Protein AF-A0AAV4DYW3-F1 (afdb_monomer_lite)

Sequence (106 aa):
MVISRKQESPKCDIFINKVKLKQTEKFKYLGTIISNDGKTNREISARTAQAKINFQKMKTILTNKHISIETRKRAFQCYKEPVLMYRCEAWTISKQIQNKLEATEM

Secondary structure (DSSP, 8-state):
----S---PPP---EETTEEPPP-SEEEETTEEEETT--THHHHHHHHHHHHHHHHHTHHHHT-TTS-HHHHHHHHHHHHHHHHSTTGGG----HHHHHHHHHHH-

Structure (mmCIF, N/CA/C/O backbone):
data_AF-A0AAV4DYW3-F1
#
_entry.id   AF-A0AAV4DYW3-F1
#
loop_
_atom_site.group_PDB
_atom_site.id
_atom_site.type_symbol
_atom_site.label_atom_id
_atom_site.label_alt_id
_atom_site.label_comp_id
_atom_site.label_asym_id
_atom_site.label_entity_id
_atom_site.label_seq_id
_atom_site.pdbx_PDB_ins_code
_atom_site.Cartn_x
_atom_site.Cartn_y
_atom_site.Cartn_z
_atom_site.occupancy
_atom_site.B_iso_or_equiv
_atom_site.auth_seq_id
_atom_site.auth_comp_id
_atom_site.auth_asym_id
_atom_site.auth_atom_id
_atom_site.pdbx_PDB_model_num
ATOM 1 N N . MET A 1 1 ? 27.661 -3.878 -9.848 1.00 41.09 1 MET A N 1
ATOM 2 C CA . MET A 1 1 ? 26.423 -3.071 -9.933 1.00 41.09 1 MET A CA 1
ATOM 3 C C . MET A 1 1 ? 26.827 -1.604 -9.888 1.00 41.09 1 MET A C 1
ATOM 5 O O . MET A 1 1 ? 27.318 -1.163 -8.859 1.00 41.09 1 MET A O 1
ATOM 9 N N . VAL A 1 2 ? 26.745 -0.878 -11.005 1.00 39.59 2 VAL A N 1
ATOM 10 C CA . VAL A 1 2 ? 27.128 0.545 -11.050 1.00 39.59 2 VAL A CA 1
ATOM 11 C C . VAL A 1 2 ? 25.910 1.373 -10.653 1.00 39.59 2 VAL A C 1
ATOM 13 O O . VAL A 1 2 ? 24.937 1.436 -11.397 1.00 39.59 2 VAL A O 1
ATOM 16 N N . ILE A 1 3 ? 25.945 1.976 -9.465 1.00 52.19 3 ILE A N 1
ATOM 17 C CA . ILE A 1 3 ? 24.885 2.869 -8.983 1.00 52.19 3 ILE A CA 1
ATOM 18 C C . ILE A 1 3 ? 25.316 4.299 -9.314 1.00 52.19 3 ILE A C 1
ATOM 20 O O . ILE A 1 3 ? 26.000 4.962 -8.536 1.00 52.19 3 ILE A O 1
ATOM 24 N N . SER A 1 4 ? 24.966 4.755 -10.515 1.00 57.75 4 SER A N 1
ATOM 25 C CA . SER A 1 4 ? 25.156 6.150 -10.916 1.00 57.75 4 SER A CA 1
ATOM 26 C C . SER A 1 4 ? 24.088 7.028 -10.262 1.00 57.75 4 SER A C 1
ATOM 28 O O . SER A 1 4 ? 22.910 6.679 -10.249 1.00 57.75 4 SER A O 1
ATOM 30 N N . ARG A 1 5 ? 24.484 8.194 -9.736 1.00 60.16 5 ARG A N 1
ATOM 31 C CA . ARG A 1 5 ? 23.547 9.207 -9.209 1.00 60.16 5 ARG A CA 1
ATOM 32 C C . ARG A 1 5 ? 22.798 9.958 -10.319 1.00 60.16 5 ARG A C 1
ATOM 34 O O . ARG A 1 5 ? 21.863 10.692 -10.011 1.00 60.16 5 ARG A O 1
ATOM 41 N N . LYS A 1 6 ? 23.200 9.806 -11.589 1.00 59.53 6 LYS A N 1
ATOM 42 C CA . LYS A 1 6 ? 22.490 10.407 -12.726 1.00 59.53 6 LYS A CA 1
ATOM 43 C C . LYS A 1 6 ? 21.199 9.642 -12.999 1.00 59.53 6 LYS A C 1
ATOM 45 O O . LYS A 1 6 ? 21.212 8.444 -13.256 1.00 59.53 6 LYS A O 1
ATOM 50 N N . GLN A 1 7 ? 20.094 10.375 -12.966 1.00 63.03 7 GLN A N 1
ATOM 51 C CA . GLN A 1 7 ? 18.732 9.882 -13.140 1.00 63.03 7 GLN A CA 1
ATOM 52 C C . GLN A 1 7 ? 18.363 9.760 -14.629 1.00 63.03 7 GLN A C 1
ATOM 54 O O . GLN A 1 7 ? 17.305 10.207 -15.058 1.00 63.03 7 GLN A O 1
ATOM 59 N N . GLU A 1 8 ? 19.251 9.199 -15.446 1.00 68.12 8 GLU A N 1
ATOM 60 C CA . GLU A 1 8 ? 18.951 8.937 -16.852 1.00 68.12 8 GLU A CA 1
ATOM 61 C C . GLU A 1 8 ? 18.359 7.536 -16.957 1.00 68.12 8 GLU A C 1
ATOM 63 O O . GLU A 1 8 ? 19.013 6.535 -16.662 1.00 68.12 8 GLU A O 1
ATOM 68 N N . SER A 1 9 ? 17.081 7.464 -17.331 1.00 68.69 9 SER A N 1
ATOM 69 C CA . SER A 1 9 ? 16.465 6.173 -17.620 1.00 68.69 9 SER A CA 1
ATOM 70 C C . SER A 1 9 ? 17.035 5.653 -18.943 1.00 68.69 9 SER A C 1
ATOM 72 O O . SER A 1 9 ? 16.936 6.348 -19.957 1.00 68.69 9 SER A O 1
ATOM 74 N N . PRO A 1 10 ? 17.664 4.464 -18.962 1.00 77.12 10 PRO A N 1
ATOM 75 C CA . PRO A 1 10 ? 18.260 3.942 -20.181 1.00 77.12 10 PRO A CA 1
ATOM 76 C C . PRO A 1 10 ? 17.162 3.732 -21.225 1.00 77.12 10 PRO A C 1
ATOM 78 O O . PRO A 1 10 ? 16.102 3.169 -20.932 1.00 77.12 10 PRO A O 1
ATOM 81 N N . LYS A 1 11 ? 17.401 4.207 -22.449 1.00 83.50 11 LYS A N 1
ATOM 82 C CA . LYS A 1 11 ? 16.502 3.966 -23.578 1.00 83.50 11 LYS A CA 1
ATOM 83 C C . LYS A 1 11 ? 16.583 2.485 -23.944 1.00 83.50 11 LYS A C 1
ATOM 85 O O . LYS A 1 11 ? 17.662 1.987 -24.255 1.00 83.50 11 LYS A O 1
ATOM 90 N N . CYS A 1 12 ? 15.458 1.786 -23.863 1.00 84.56 12 CYS A N 1
ATOM 91 C CA . CYS A 1 12 ? 15.369 0.352 -24.090 1.00 84.56 12 CYS A CA 1
ATOM 92 C C . CYS A 1 12 ? 14.412 0.078 -25.250 1.00 84.56 12 CYS A C 1
ATOM 94 O O . CYS A 1 12 ? 13.224 0.397 -25.186 1.00 84.56 12 CYS A O 1
ATOM 96 N N . ASP A 1 13 ? 14.941 -0.531 -26.308 1.00 91.12 13 ASP A N 1
ATOM 97 C CA . ASP A 1 13 ? 14.179 -0.873 -27.501 1.00 91.12 13 ASP A CA 1
ATOM 98 C C . ASP A 1 13 ? 13.875 -2.376 -27.489 1.00 91.12 13 ASP A C 1
ATOM 100 O O . ASP A 1 13 ? 14.719 -3.201 -27.831 1.00 91.12 13 ASP A O 1
ATOM 104 N N . ILE A 1 14 ? 12.661 -2.730 -27.061 1.00 92.19 14 ILE A N 1
ATOM 105 C CA . ILE A 1 14 ? 12.176 -4.116 -27.003 1.00 92.19 14 ILE A CA 1
ATOM 106 C C . ILE A 1 14 ? 11.166 -4.329 -28.129 1.00 92.19 14 ILE A C 1
ATOM 108 O O . ILE A 1 14 ? 10.242 -3.528 -28.292 1.00 92.19 14 ILE A O 1
ATOM 112 N N . PHE A 1 15 ? 11.318 -5.420 -28.881 1.00 95.25 15 PHE A N 1
ATOM 113 C CA . PHE A 1 15 ? 10.432 -5.779 -29.986 1.00 95.25 15 PHE A CA 1
ATOM 114 C C . PHE A 1 15 ? 9.746 -7.121 -29.723 1.00 95.25 15 PHE A C 1
ATOM 116 O O . PHE A 1 15 ? 10.403 -8.098 -29.374 1.00 95.25 15 PHE A O 1
ATOM 123 N N . ILE A 1 16 ? 8.433 -7.182 -29.941 1.00 94.44 16 ILE A N 1
ATOM 124 C CA . ILE A 1 16 ? 7.644 -8.422 -29.953 1.00 94.44 16 ILE A CA 1
ATOM 125 C C . ILE A 1 16 ? 6.988 -8.524 -31.325 1.00 94.44 16 ILE A C 1
ATOM 127 O O . ILE A 1 16 ? 6.299 -7.596 -31.737 1.00 94.44 16 ILE A O 1
ATOM 131 N N . ASN A 1 17 ? 7.205 -9.621 -32.057 1.00 94.56 17 ASN A N 1
ATOM 132 C CA . ASN A 1 17 ? 6.649 -9.818 -33.406 1.00 94.56 17 ASN A CA 1
ATOM 133 C C . ASN A 1 17 ? 6.896 -8.622 -34.351 1.00 94.56 17 ASN A C 1
ATOM 135 O O . ASN A 1 17 ? 6.006 -8.210 -35.089 1.00 94.56 17 ASN A O 1
ATOM 139 N N . LYS A 1 18 ? 8.108 -8.042 -34.309 1.00 93.19 18 LYS A N 1
ATOM 140 C CA . LYS A 1 18 ? 8.516 -6.827 -35.053 1.00 93.19 18 LYS A CA 1
ATOM 141 C C . LYS A 1 18 ? 7.810 -5.524 -34.630 1.00 93.19 18 LYS A C 1
ATOM 143 O O . LYS A 1 18 ? 8.054 -4.484 -35.233 1.00 93.19 18 LYS A O 1
ATOM 148 N N . VAL A 1 19 ? 7.000 -5.539 -33.570 1.00 94.88 19 VAL A N 1
ATOM 149 C CA . VAL A 1 19 ? 6.372 -4.345 -32.983 1.00 94.88 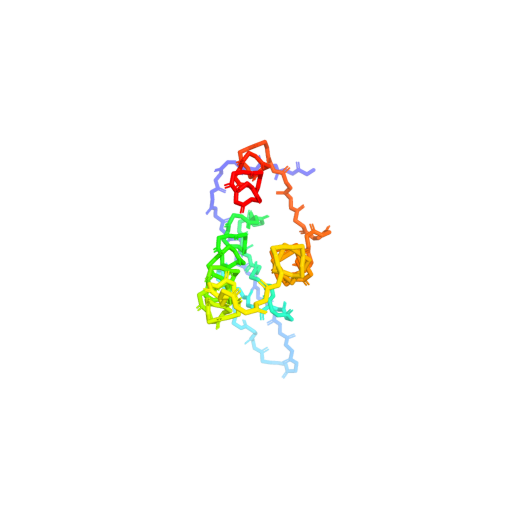19 VAL A CA 1
ATOM 150 C C . VAL A 1 19 ? 7.204 -3.844 -31.807 1.00 94.88 19 VAL A C 1
ATOM 152 O O . VAL A 1 19 ? 7.493 -4.597 -30.877 1.00 94.88 19 VAL A O 1
ATOM 155 N N . LYS A 1 20 ? 7.577 -2.561 -31.832 1.00 93.12 20 LYS A N 1
ATOM 156 C CA . LYS A 1 20 ? 8.306 -1.907 -30.740 1.00 93.12 20 LYS A CA 1
ATOM 157 C C . LYS A 1 20 ? 7.381 -1.652 -29.550 1.00 93.12 20 LYS A C 1
ATOM 159 O O . LYS A 1 20 ? 6.347 -1.001 -29.695 1.00 93.12 20 LYS A O 1
ATOM 164 N N . LEU A 1 21 ? 7.771 -2.112 -28.364 1.00 92.50 21 LEU A N 1
ATOM 165 C CA . LEU A 1 21 ? 7.045 -1.825 -27.131 1.00 92.50 21 LEU A CA 1
ATOM 166 C C . LEU A 1 21 ? 7.266 -0.381 -26.673 1.00 92.50 21 LEU A C 1
ATOM 168 O O . LEU A 1 21 ? 8.362 0.174 -26.767 1.00 92.50 21 LEU A O 1
ATOM 172 N N . LYS A 1 22 ? 6.208 0.224 -26.125 1.00 90.50 22 LYS A N 1
ATOM 173 C CA . LYS A 1 22 ? 6.267 1.565 -25.541 1.00 90.50 22 LYS A CA 1
ATOM 174 C C . LYS A 1 22 ? 6.963 1.518 -24.179 1.00 90.50 22 LYS A C 1
ATOM 176 O O . LYS A 1 22 ? 6.428 0.952 -23.228 1.00 90.50 22 LYS A O 1
ATOM 181 N N . GLN A 1 23 ? 8.111 2.182 -24.067 1.00 89.69 23 GLN A N 1
ATOM 182 C CA . GLN A 1 23 ? 8.745 2.453 -22.778 1.00 89.69 23 GLN A CA 1
ATOM 183 C C . GLN A 1 23 ? 7.929 3.510 -22.008 1.00 89.69 23 GLN A C 1
ATOM 185 O O . GLN A 1 23 ? 7.526 4.528 -22.570 1.00 89.69 23 GLN A O 1
ATOM 190 N N . THR A 1 24 ? 7.664 3.261 -20.724 1.00 89.44 24 THR A N 1
ATOM 191 C CA . THR A 1 24 ? 6.906 4.155 -19.831 1.00 89.44 24 THR A CA 1
ATOM 192 C C . THR A 1 24 ? 7.638 4.327 -18.503 1.00 89.44 24 THR A C 1
ATOM 194 O O . THR A 1 24 ? 8.314 3.412 -18.039 1.00 89.44 24 THR A O 1
ATOM 197 N N . GLU A 1 25 ? 7.491 5.488 -17.865 1.00 87.75 25 GLU A N 1
ATOM 198 C CA . GLU A 1 25 ? 8.071 5.752 -16.541 1.00 87.75 25 GLU A CA 1
ATOM 199 C C . GLU A 1 25 ? 7.347 5.016 -15.411 1.00 87.75 25 GLU A C 1
ATOM 201 O O . GLU A 1 25 ? 7.932 4.744 -14.361 1.00 87.75 25 GLU A O 1
ATOM 206 N N . LYS A 1 26 ? 6.053 4.745 -15.608 1.00 88.06 26 LYS A N 1
ATOM 207 C CA . LYS A 1 26 ? 5.179 4.070 -14.650 1.00 88.06 26 LYS A CA 1
ATOM 208 C C . LYS A 1 26 ? 4.321 3.057 -15.386 1.00 88.06 26 LYS A C 1
ATOM 210 O O . LYS A 1 26 ? 3.735 3.372 -16.423 1.00 88.06 26 LYS A O 1
ATOM 215 N N . PHE A 1 27 ? 4.202 1.868 -14.820 1.00 88.94 27 PHE A N 1
ATOM 216 C CA . PHE A 1 27 ? 3.362 0.806 -15.352 1.00 88.94 27 PHE A CA 1
ATOM 217 C C . PHE A 1 27 ? 2.605 0.125 -14.217 1.00 88.94 27 PHE A C 1
ATOM 219 O O . PHE A 1 27 ? 3.174 -0.135 -13.159 1.00 88.94 27 PHE A O 1
ATOM 226 N N . LYS A 1 28 ? 1.316 -0.157 -14.421 1.00 88.62 28 LYS A N 1
ATOM 227 C CA . LYS A 1 28 ? 0.504 -0.885 -13.444 1.00 88.62 28 LYS A CA 1
ATOM 228 C C . LYS A 1 28 ? 0.467 -2.360 -13.831 1.00 88.62 28 LYS A C 1
ATOM 230 O O . LYS A 1 28 ? -0.203 -2.724 -14.791 1.00 88.62 28 LYS A O 1
ATOM 235 N N . TYR A 1 29 ? 1.147 -3.199 -13.059 1.00 86.50 29 TYR A N 1
ATOM 236 C CA . TYR A 1 29 ? 1.203 -4.643 -13.259 1.00 86.50 29 TYR A CA 1
ATOM 237 C C . TYR A 1 29 ? 0.496 -5.383 -12.124 1.00 86.50 29 TYR A C 1
ATOM 239 O O . TYR A 1 29 ? 0.909 -5.293 -10.966 1.00 86.50 29 TYR A O 1
ATOM 247 N N . LEU A 1 30 ? -0.577 -6.115 -12.448 1.00 85.00 30 LEU A N 1
ATOM 248 C CA . LEU A 1 30 ? -1.387 -6.871 -11.476 1.00 85.00 30 LEU A CA 1
ATOM 249 C C . LEU A 1 30 ? -1.781 -6.024 -10.248 1.00 85.00 30 LEU A C 1
ATOM 251 O O . LEU A 1 30 ? -1.695 -6.450 -9.099 1.00 85.00 30 LEU A O 1
ATOM 255 N N . GLY A 1 31 ? -2.150 -4.764 -10.491 1.00 82.44 31 GLY A N 1
ATOM 256 C CA . GLY A 1 31 ? -2.538 -3.830 -9.436 1.00 82.44 31 GLY A CA 1
ATOM 257 C C . GLY A 1 31 ? -1.393 -3.063 -8.768 1.00 82.44 31 GLY A C 1
ATOM 258 O O . GLY A 1 31 ? -1.695 -2.125 -8.039 1.00 82.44 31 GLY A O 1
ATOM 259 N N . THR A 1 32 ? -0.129 -3.400 -9.029 1.00 83.75 32 THR A N 1
ATOM 260 C CA . THR A 1 32 ? 1.054 -2.745 -8.443 1.00 83.75 32 THR A CA 1
ATOM 261 C C . THR A 1 32 ? 1.690 -1.769 -9.426 1.00 83.75 32 THR A C 1
ATOM 263 O O . THR A 1 32 ? 1.891 -2.096 -10.594 1.00 83.75 32 THR A O 1
ATOM 266 N N . ILE A 1 33 ? 2.016 -0.567 -8.965 1.00 88.38 33 ILE A N 1
ATOM 267 C CA . ILE A 1 33 ? 2.697 0.467 -9.739 1.00 88.38 33 ILE A CA 1
ATOM 268 C C . ILE A 1 33 ? 4.203 0.223 -9.683 1.00 88.38 33 ILE A C 1
ATOM 270 O O . ILE A 1 33 ? 4.848 0.394 -8.650 1.00 88.38 33 ILE A O 1
ATOM 274 N N . ILE A 1 34 ? 4.770 -0.113 -10.834 1.00 86.31 34 ILE A N 1
ATOM 275 C CA . ILE A 1 34 ? 6.208 -0.230 -11.046 1.00 86.31 34 ILE A CA 1
ATOM 276 C C . ILE A 1 34 ? 6.688 1.085 -11.656 1.00 86.31 34 ILE A C 1
ATOM 278 O O . ILE A 1 34 ? 6.108 1.570 -12.630 1.00 86.31 34 ILE A O 1
ATOM 282 N N . SER A 1 35 ? 7.717 1.683 -11.057 1.00 87.19 35 SER A N 1
ATOM 283 C CA . SER A 1 35 ? 8.344 2.917 -11.542 1.00 87.19 35 SER A CA 1
ATOM 284 C C . SER A 1 35 ? 9.753 2.643 -12.059 1.00 87.19 35 SER A C 1
ATOM 286 O O . SER A 1 35 ? 10.443 1.761 -11.553 1.00 87.19 35 SER A O 1
ATOM 288 N N . ASN A 1 36 ? 10.184 3.420 -13.050 1.00 85.75 36 ASN A N 1
ATOM 289 C CA . ASN A 1 36 ? 11.520 3.328 -13.648 1.00 85.75 36 ASN A CA 1
ATOM 290 C C . ASN A 1 36 ? 12.673 3.591 -12.661 1.00 85.75 36 ASN A C 1
ATOM 292 O O . ASN A 1 36 ? 13.782 3.123 -12.887 1.00 85.75 36 ASN A O 1
ATOM 296 N N . ASP A 1 37 ? 12.419 4.321 -11.573 1.00 82.38 37 ASP A N 1
ATOM 297 C CA . ASP A 1 37 ? 13.382 4.600 -10.504 1.00 82.38 37 ASP A CA 1
ATOM 298 C C . ASP A 1 37 ? 13.533 3.444 -9.500 1.00 82.38 37 ASP A C 1
ATOM 300 O O . ASP A 1 37 ? 14.329 3.546 -8.566 1.00 82.38 37 ASP A O 1
ATOM 304 N N . GLY A 1 38 ? 12.754 2.366 -9.659 1.00 79.19 38 GLY A N 1
ATOM 305 C CA . GLY A 1 38 ? 12.746 1.212 -8.760 1.00 79.19 38 GLY A CA 1
ATOM 306 C C . GLY A 1 38 ? 12.224 1.521 -7.354 1.00 79.19 38 GLY A C 1
ATOM 307 O O . GLY A 1 38 ? 12.315 0.669 -6.470 1.00 79.19 38 GLY A O 1
ATOM 308 N N . LYS A 1 39 ? 11.684 2.725 -7.111 1.00 85.12 39 LYS A N 1
ATOM 309 C CA . LYS A 1 39 ? 11.214 3.131 -5.784 1.00 85.12 39 LYS A CA 1
ATOM 310 C C . LYS A 1 39 ? 9.766 2.724 -5.568 1.00 85.12 39 LYS A C 1
ATOM 312 O O . LYS A 1 39 ? 8.887 2.958 -6.396 1.00 85.12 39 LYS A O 1
ATOM 317 N N . THR A 1 40 ? 9.490 2.225 -4.371 1.00 86.88 40 THR A N 1
ATOM 318 C CA . THR A 1 40 ? 8.150 1.768 -3.984 1.00 86.88 40 THR A CA 1
ATOM 319 C C . THR A 1 40 ? 7.256 2.900 -3.449 1.00 86.88 40 THR A C 1
ATOM 321 O O . THR A 1 40 ? 6.051 2.725 -3.297 1.00 86.88 40 THR A O 1
ATOM 324 N N . ASN A 1 41 ? 7.787 4.110 -3.230 1.00 87.56 41 ASN A N 1
ATOM 325 C CA . ASN A 1 41 ? 7.047 5.242 -2.641 1.00 87.56 41 ASN A CA 1
ATOM 326 C C . ASN A 1 41 ? 5.706 5.538 -3.333 1.00 87.56 41 ASN A C 1
ATOM 328 O O . ASN A 1 41 ? 4.721 5.881 -2.672 1.00 87.56 41 ASN A O 1
ATOM 332 N N . ARG A 1 42 ? 5.679 5.438 -4.668 1.00 87.56 42 ARG A N 1
ATOM 333 C CA . ARG A 1 42 ? 4.488 5.708 -5.484 1.00 87.56 42 ARG A CA 1
ATOM 334 C C . ARG A 1 42 ? 3.417 4.639 -5.287 1.00 87.56 42 ARG A C 1
ATOM 336 O O . ARG A 1 42 ? 2.254 4.992 -5.121 1.00 87.56 42 ARG A O 1
ATOM 343 N N . GLU A 1 43 ? 3.811 3.369 -5.248 1.00 88.62 43 GLU A N 1
ATOM 344 C CA . GLU A 1 43 ? 2.889 2.262 -4.977 1.00 88.62 43 GLU A CA 1
ATOM 345 C C . GLU A 1 43 ? 2.316 2.354 -3.564 1.00 88.62 43 GLU A C 1
ATOM 347 O O . GLU A 1 43 ? 1.103 2.289 -3.387 1.00 88.62 43 GLU A O 1
ATOM 352 N N . ILE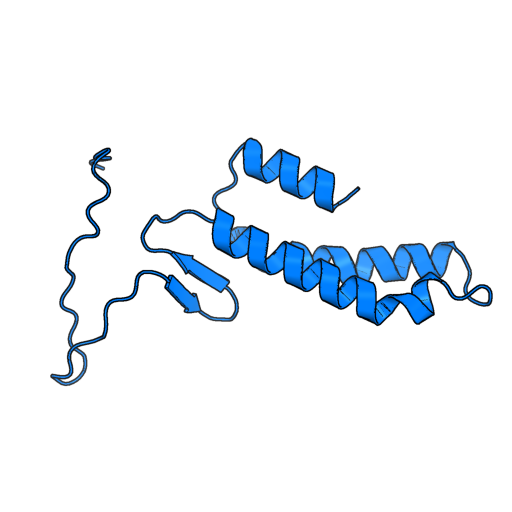 A 1 44 ? 3.166 2.591 -2.564 1.00 88.19 44 ILE A N 1
ATOM 353 C CA . ILE A 1 44 ? 2.732 2.686 -1.165 1.00 88.19 44 ILE A CA 1
ATOM 354 C C . ILE A 1 44 ? 1.742 3.833 -0.993 1.00 88.19 44 ILE A C 1
ATOM 356 O O . ILE A 1 44 ? 0.688 3.658 -0.394 1.00 88.19 44 ILE A O 1
ATOM 360 N N . SER A 1 45 ? 2.020 4.988 -1.603 1.00 88.56 45 SER A N 1
ATOM 361 C CA . SER A 1 45 ? 1.094 6.126 -1.566 1.00 88.56 45 SER A CA 1
ATOM 362 C C . SER A 1 45 ? -0.252 5.797 -2.226 1.00 88.56 45 SER A C 1
ATOM 364 O O . SER A 1 45 ? -1.300 6.176 -1.700 1.00 88.56 45 SER A O 1
ATOM 366 N N . ALA A 1 46 ? -0.246 5.063 -3.345 1.00 89.31 46 ALA A N 1
ATOM 367 C CA . ALA A 1 46 ? -1.470 4.613 -4.008 1.00 89.31 46 ALA A CA 1
ATOM 368 C C . ALA A 1 46 ? -2.265 3.618 -3.142 1.00 89.31 46 ALA A C 1
ATOM 370 O O . ALA A 1 46 ? -3.488 3.725 -3.044 1.00 89.31 46 ALA A O 1
ATOM 371 N N . ARG A 1 47 ? -1.581 2.699 -2.452 1.00 89.69 47 ARG A N 1
ATOM 372 C CA . ARG A 1 47 ? -2.188 1.728 -1.527 1.00 89.69 47 ARG A CA 1
ATOM 373 C C . ARG A 1 47 ? -2.765 2.395 -0.291 1.00 89.69 47 ARG A C 1
ATOM 375 O O . ARG A 1 47 ? -3.906 2.117 0.064 1.00 89.69 47 ARG A O 1
ATOM 382 N N . THR A 1 48 ? -2.048 3.348 0.300 1.00 89.12 48 THR A N 1
ATOM 383 C CA . THR A 1 48 ? -2.565 4.180 1.393 1.00 89.12 48 THR A CA 1
ATOM 384 C C . THR A 1 48 ? -3.824 4.936 0.966 1.00 89.12 48 THR A C 1
ATOM 386 O O . THR A 1 48 ? -4.797 4.976 1.717 1.00 89.12 48 THR A O 1
ATOM 389 N N . ALA A 1 49 ? -3.852 5.508 -0.243 1.00 90.31 49 ALA A N 1
ATOM 390 C CA . ALA A 1 49 ? -5.050 6.170 -0.761 1.00 90.31 49 ALA A CA 1
ATOM 391 C C . ALA A 1 49 ? -6.219 5.183 -0.937 1.00 90.31 49 ALA A C 1
ATOM 393 O O . ALA A 1 49 ? -7.340 5.477 -0.521 1.00 90.31 49 ALA A O 1
ATOM 394 N N . GLN A 1 50 ? -5.959 3.988 -1.475 1.00 89.44 50 GLN A N 1
ATOM 395 C CA . GLN A 1 50 ? -6.971 2.941 -1.623 1.00 89.44 50 GLN A CA 1
ATOM 396 C C . GLN A 1 50 ? -7.523 2.473 -0.267 1.00 89.44 50 GLN A C 1
ATOM 398 O O . GLN A 1 50 ? -8.737 2.329 -0.118 1.00 89.44 50 GLN A O 1
ATOM 403 N N . ALA A 1 51 ? -6.653 2.288 0.730 1.00 88.69 51 ALA A N 1
ATOM 404 C CA . ALA A 1 51 ? -7.038 1.943 2.095 1.00 88.69 51 ALA A CA 1
ATOM 405 C C . ALA A 1 51 ? -7.938 3.024 2.711 1.00 88.69 51 ALA A C 1
ATOM 407 O O . ALA A 1 51 ? -8.981 2.696 3.271 1.00 88.69 51 ALA A O 1
ATOM 408 N N . LYS A 1 52 ? -7.609 4.311 2.524 1.00 88.75 52 LYS A N 1
ATOM 409 C CA . LYS A 1 52 ? -8.449 5.437 2.975 1.00 88.75 52 LYS A CA 1
ATOM 410 C C . LYS A 1 52 ? -9.828 5.445 2.313 1.00 88.75 52 LYS A C 1
ATOM 412 O O . LYS A 1 52 ? -10.829 5.633 2.997 1.00 88.75 52 LYS A O 1
ATOM 417 N N . ILE A 1 53 ? -9.898 5.211 1.001 1.00 90.50 53 ILE A N 1
ATOM 418 C CA . ILE A 1 53 ? -11.176 5.138 0.272 1.00 90.50 53 ILE A CA 1
ATOM 419 C C . ILE A 1 53 ? -12.023 3.971 0.791 1.00 90.50 53 ILE A C 1
ATOM 421 O O . ILE A 1 53 ? -13.215 4.138 1.043 1.00 90.50 53 ILE A O 1
ATOM 425 N N . ASN A 1 54 ? -11.421 2.795 0.974 1.00 87.62 54 ASN A N 1
ATOM 426 C CA . ASN A 1 54 ? -12.129 1.620 1.481 1.00 87.62 54 ASN A CA 1
ATOM 427 C C . ASN A 1 54 ? -12.599 1.824 2.927 1.00 87.62 54 ASN A C 1
ATOM 429 O O . ASN A 1 54 ? -13.743 1.509 3.246 1.00 87.62 54 ASN A O 1
ATOM 433 N N . PHE A 1 55 ? -11.769 2.438 3.770 1.00 86.81 55 PHE A N 1
ATOM 434 C CA . PHE A 1 55 ? -12.150 2.829 5.124 1.00 86.81 55 PHE A CA 1
ATOM 435 C C . PHE A 1 55 ? -13.364 3.766 5.120 1.00 86.81 55 PHE A C 1
ATOM 437 O O . PHE A 1 55 ? -14.331 3.533 5.845 1.00 86.81 55 PHE A O 1
ATOM 444 N N . GLN A 1 56 ? -13.371 4.773 4.242 1.00 89.19 56 GLN A N 1
ATOM 445 C CA . GLN A 1 56 ? -14.501 5.692 4.115 1.00 89.19 56 GLN A CA 1
ATOM 446 C C . GLN A 1 56 ? -15.786 4.979 3.673 1.00 89.19 56 GLN A C 1
ATOM 448 O O . GLN A 1 56 ? -16.866 5.305 4.164 1.00 89.19 56 GLN A O 1
ATOM 453 N N . LYS A 1 57 ? -15.688 3.973 2.795 1.00 89.94 57 LYS A N 1
ATOM 454 C CA . LYS A 1 57 ? -16.837 3.140 2.398 1.00 89.94 57 LYS A CA 1
ATOM 455 C C . LYS A 1 57 ? -17.393 2.314 3.562 1.00 89.94 57 LYS A C 1
ATOM 457 O O . LYS A 1 57 ? -18.597 2.098 3.627 1.00 89.94 57 LYS A O 1
ATOM 462 N N . MET A 1 58 ? -16.544 1.896 4.499 1.00 88.81 58 MET A N 1
ATOM 463 C CA . MET A 1 58 ? -16.944 1.138 5.691 1.00 88.81 58 MET A CA 1
ATOM 464 C C . MET A 1 58 ? -17.447 2.012 6.844 1.00 88.81 58 MET A C 1
ATOM 466 O O . MET A 1 58 ? -17.838 1.477 7.884 1.00 88.81 58 MET A O 1
ATOM 470 N N . LYS A 1 59 ? -17.468 3.342 6.681 1.00 90.38 59 LYS A N 1
ATOM 471 C CA . LYS A 1 59 ? -17.867 4.288 7.731 1.00 90.38 59 LYS A CA 1
ATOM 472 C C . LYS A 1 59 ? -19.193 3.902 8.384 1.00 90.38 59 LYS A C 1
ATOM 474 O O . LYS A 1 59 ? -19.273 3.909 9.603 1.00 90.38 59 LYS A O 1
ATOM 479 N N . THR A 1 60 ? -20.193 3.501 7.602 1.00 91.56 60 THR A N 1
ATOM 480 C CA . THR A 1 60 ? -21.522 3.115 8.106 1.00 91.56 60 THR A CA 1
ATOM 481 C C . THR A 1 60 ? -21.470 1.969 9.113 1.00 91.56 60 THR A C 1
ATOM 483 O O . THR A 1 60 ? -22.165 2.026 10.120 1.00 91.56 60 THR A O 1
ATOM 486 N N . ILE A 1 61 ? -20.617 0.967 8.888 1.00 90.38 61 ILE A N 1
ATOM 487 C CA . ILE A 1 61 ? -20.415 -0.177 9.788 1.00 90.38 61 ILE A CA 1
ATOM 488 C C . ILE A 1 61 ? -19.598 0.258 11.010 1.00 90.38 61 ILE A C 1
ATOM 490 O O . ILE A 1 61 ? -19.952 -0.047 12.147 1.00 90.38 61 ILE A O 1
ATOM 494 N N . LEU A 1 62 ? -18.523 1.017 10.790 1.00 89.75 62 LEU A N 1
ATOM 495 C CA . LEU A 1 62 ? -17.595 1.438 11.843 1.00 89.75 62 LEU A CA 1
ATOM 496 C C . LEU A 1 62 ? -18.198 2.481 12.802 1.00 89.75 62 LEU A C 1
ATOM 498 O O . LEU A 1 62 ? -17.806 2.558 13.967 1.00 89.75 62 LEU A O 1
ATOM 502 N N . THR A 1 63 ? -19.187 3.259 12.362 1.00 91.19 63 THR A N 1
ATOM 503 C CA . THR A 1 63 ? -19.903 4.225 13.211 1.00 91.19 63 THR A CA 1
ATOM 504 C C . THR A 1 63 ? -21.245 3.703 13.721 1.00 91.19 63 THR A C 1
ATOM 506 O O . THR A 1 63 ? -21.947 4.433 14.420 1.00 91.19 63 THR A O 1
ATOM 509 N N . ASN A 1 64 ? -21.625 2.463 13.394 1.00 93.75 64 ASN A N 1
ATOM 510 C CA . ASN A 1 64 ? -22.898 1.904 13.831 1.00 93.75 64 ASN A CA 1
ATOM 511 C C . ASN A 1 64 ? -22.878 1.616 15.340 1.00 93.75 64 ASN A C 1
ATOM 513 O O . ASN A 1 64 ? -22.083 0.804 15.816 1.00 93.75 64 ASN A O 1
ATOM 517 N N . LYS A 1 65 ? -23.781 2.260 16.088 1.00 93.69 65 LYS A N 1
ATOM 518 C CA . LYS A 1 65 ? -23.930 2.068 17.539 1.00 93.69 65 LYS A CA 1
ATOM 519 C C . LYS A 1 65 ? -24.555 0.718 17.905 1.00 93.69 65 LYS A C 1
ATOM 521 O O . LYS A 1 65 ? -24.349 0.253 19.018 1.00 93.69 65 LYS A O 1
ATOM 526 N N . HIS A 1 66 ? -25.276 0.088 16.979 1.00 95.38 66 HIS A N 1
ATOM 527 C CA . HIS A 1 66 ? -25.873 -1.236 17.167 1.00 95.38 66 HIS A CA 1
ATOM 528 C C . HIS A 1 66 ? -24.855 -2.376 17.019 1.00 95.38 66 HIS A C 1
ATOM 530 O O . HIS A 1 66 ? -25.162 -3.515 17.352 1.00 95.38 66 HIS A O 1
ATOM 536 N N . ILE A 1 67 ? -23.646 -2.087 16.524 1.00 94.62 67 ILE A N 1
ATOM 537 C CA . ILE A 1 67 ? -22.568 -3.070 16.396 1.00 94.62 67 ILE A CA 1
ATOM 538 C C . ILE A 1 67 ? -21.605 -2.900 17.572 1.00 94.62 67 ILE A C 1
ATOM 540 O O . ILE A 1 67 ? -21.140 -1.790 17.864 1.00 94.62 67 ILE A O 1
ATOM 544 N N . SER A 1 68 ? -21.263 -4.015 18.222 1.00 95.25 68 SER A N 1
ATOM 545 C CA . SER A 1 68 ? -20.301 -4.019 19.324 1.00 95.25 68 SER A CA 1
ATOM 546 C C . SER A 1 68 ? -18.968 -3.395 18.892 1.00 95.25 68 SER A C 1
ATOM 548 O O . SER A 1 68 ? -18.558 -3.453 17.726 1.00 95.25 68 SER A O 1
ATOM 550 N N . ILE A 1 69 ? -18.274 -2.758 19.835 1.00 93.38 69 ILE A N 1
ATOM 551 C CA . ILE A 1 69 ? -16.977 -2.138 19.543 1.00 93.38 69 ILE A CA 1
ATOM 552 C C . ILE A 1 69 ? -15.938 -3.179 19.110 1.00 93.38 69 ILE A C 1
ATOM 554 O O . ILE A 1 69 ? -15.111 -2.907 18.243 1.00 93.38 69 ILE A O 1
ATOM 558 N N . GLU A 1 70 ? -16.033 -4.393 19.652 1.00 94.31 70 GLU A N 1
ATOM 559 C CA . GLU A 1 70 ? -15.143 -5.498 19.321 1.00 94.31 70 GLU A CA 1
ATOM 560 C C . GLU A 1 70 ? -15.332 -5.961 17.873 1.00 94.31 70 GLU A C 1
ATOM 562 O O . GLU A 1 70 ? -14.358 -6.079 17.129 1.00 94.31 70 GLU A O 1
ATOM 567 N N . THR A 1 71 ? -16.579 -6.133 17.424 1.00 93.25 71 THR A N 1
ATOM 568 C CA . THR A 1 71 ? -16.875 -6.498 16.032 1.00 93.25 71 THR A CA 1
ATOM 569 C C . THR A 1 71 ? -16.416 -5.408 15.066 1.00 93.25 71 THR A C 1
ATOM 571 O O . THR A 1 71 ? -15.844 -5.719 14.024 1.00 93.25 71 THR A O 1
ATOM 574 N N . ARG A 1 72 ? -16.592 -4.127 15.416 1.00 91.50 72 ARG A N 1
ATOM 575 C CA . ARG A 1 72 ? -16.097 -3.008 14.595 1.00 91.50 72 ARG A CA 1
ATOM 576 C C . ARG A 1 72 ? -14.572 -2.973 14.515 1.00 91.50 72 ARG A C 1
ATOM 578 O O . ARG A 1 72 ? -14.037 -2.750 13.432 1.00 91.50 72 ARG A O 1
ATOM 585 N N . LYS A 1 73 ? -13.875 -3.245 15.623 1.00 90.25 73 LYS A N 1
ATOM 586 C CA . LYS A 1 73 ? -12.409 -3.349 15.653 1.00 90.25 73 LYS A CA 1
ATOM 587 C C . LYS A 1 73 ? -11.912 -4.500 14.775 1.00 90.25 73 LYS A C 1
ATOM 589 O O . LYS A 1 73 ? -11.026 -4.285 13.954 1.00 90.25 73 LYS A O 1
ATOM 594 N N . ARG A 1 74 ? -12.529 -5.683 14.879 1.00 91.25 74 ARG A N 1
ATOM 595 C CA . ARG A 1 74 ? -12.206 -6.834 14.01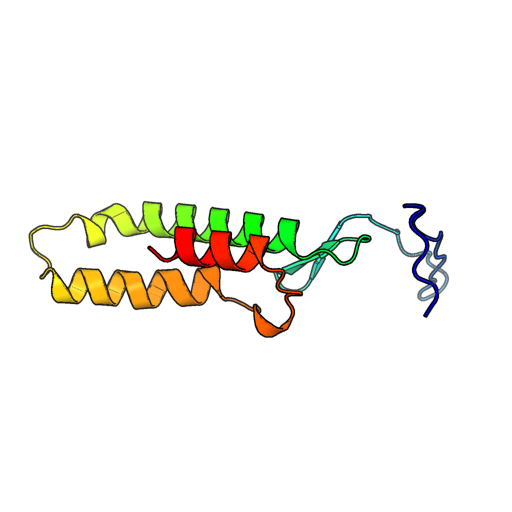9 1.00 91.25 74 ARG A CA 1
ATOM 596 C C . ARG A 1 74 ? -12.464 -6.521 12.546 1.00 91.25 74 ARG A C 1
ATOM 598 O O . ARG A 1 74 ? -11.593 -6.753 11.720 1.00 91.25 74 ARG A O 1
ATOM 605 N N . ALA A 1 75 ? -13.612 -5.924 12.220 1.00 89.06 75 ALA A N 1
ATOM 606 C CA . ALA A 1 75 ? -13.929 -5.521 10.850 1.00 89.06 75 ALA A CA 1
ATOM 607 C C . ALA A 1 75 ? -12.896 -4.531 10.291 1.00 89.06 75 ALA A C 1
ATOM 609 O O . ALA A 1 75 ? -12.485 -4.653 9.142 1.00 89.06 75 ALA A O 1
ATOM 610 N N . PHE A 1 76 ? -12.443 -3.576 11.104 1.00 86.06 76 PHE A N 1
ATOM 611 C CA . PHE A 1 76 ? -11.382 -2.654 10.718 1.00 86.06 76 PHE A CA 1
ATOM 612 C C . PHE A 1 76 ? -10.057 -3.372 10.426 1.00 86.06 76 PHE A C 1
ATOM 614 O O . PHE A 1 76 ? -9.493 -3.159 9.354 1.00 86.06 76 PHE A O 1
ATOM 621 N N . GLN A 1 77 ? -9.595 -4.246 11.325 1.00 86.31 77 GLN A N 1
ATOM 622 C CA . GLN A 1 77 ? -8.354 -5.016 11.150 1.00 86.31 77 GLN A CA 1
ATOM 623 C C . GLN A 1 77 ? -8.420 -5.905 9.898 1.00 86.31 77 GLN A C 1
ATOM 625 O O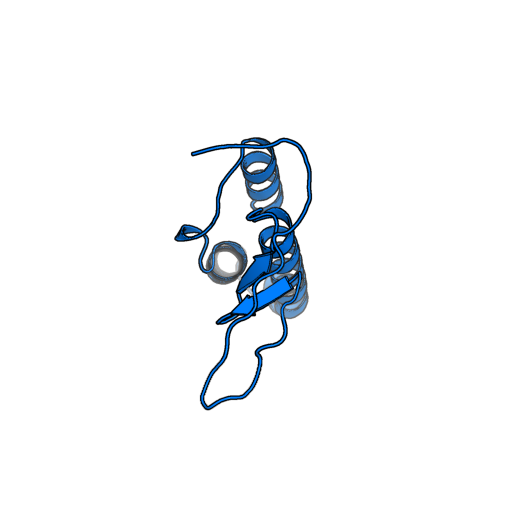 . GLN A 1 77 ? -7.583 -5.786 9.005 1.00 86.31 77 GLN A O 1
ATOM 630 N N . CYS A 1 78 ? -9.500 -6.680 9.743 1.00 87.12 78 CYS A N 1
ATOM 631 C CA . CYS A 1 78 ? -9.701 -7.578 8.604 1.00 87.12 78 CYS A CA 1
ATOM 632 C C . CYS A 1 78 ? -9.743 -6.877 7.239 1.00 87.12 78 CYS A C 1
ATOM 634 O O . CYS A 1 78 ? -9.513 -7.535 6.231 1.00 87.12 78 CYS A O 1
ATOM 636 N N . TYR A 1 79 ? -10.063 -5.581 7.168 1.00 84.19 79 TYR A N 1
ATOM 637 C CA . TYR A 1 79 ? -10.154 -4.857 5.896 1.00 84.19 79 TYR A CA 1
ATOM 638 C C . TYR A 1 79 ? -8.976 -3.919 5.639 1.00 84.19 79 TYR A C 1
ATOM 640 O O . TYR A 1 79 ? -8.556 -3.771 4.491 1.00 84.19 79 TYR A O 1
ATOM 648 N N . LYS A 1 80 ? -8.439 -3.261 6.671 1.00 79.62 80 LYS A N 1
ATOM 649 C CA . LYS A 1 80 ? -7.362 -2.279 6.508 1.00 79.62 80 LYS A CA 1
ATOM 650 C C . LYS A 1 80 ? -6.036 -2.953 6.169 1.00 79.62 80 LYS A C 1
ATOM 652 O O . LYS A 1 80 ? -5.414 -2.566 5.179 1.00 79.62 80 LYS A O 1
ATOM 657 N N . GLU A 1 81 ? -5.626 -3.953 6.950 1.00 81.31 81 GLU A N 1
ATOM 658 C CA . GLU A 1 81 ? -4.343 -4.646 6.772 1.00 81.31 81 GLU A CA 1
ATOM 659 C C . GLU A 1 81 ? -4.183 -5.272 5.384 1.00 81.31 81 GLU A C 1
ATOM 661 O O . GLU A 1 81 ? -3.209 -4.932 4.713 1.00 81.31 81 GLU A O 1
ATOM 666 N N . PRO A 1 82 ? -5.121 -6.091 4.867 1.00 87.88 82 PRO A N 1
ATOM 667 C CA . PRO A 1 82 ? -4.927 -6.710 3.559 1.00 87.88 82 PRO A CA 1
ATOM 668 C C . PRO A 1 82 ? -4.955 -5.701 2.410 1.00 87.88 82 PRO A C 1
ATOM 670 O O . PRO A 1 82 ? -4.286 -5.908 1.402 1.00 87.88 82 PRO A O 1
ATOM 673 N N . VAL A 1 83 ? -5.693 -4.592 2.534 1.00 86.81 83 VAL A N 1
ATOM 674 C CA . VAL A 1 83 ? -5.718 -3.551 1.494 1.00 86.81 83 VAL A CA 1
ATOM 675 C C . VAL A 1 83 ? -4.408 -2.765 1.474 1.00 86.81 83 VAL A C 1
ATOM 677 O O . VAL A 1 83 ? -3.899 -2.457 0.391 1.00 86.81 83 VAL A O 1
ATOM 680 N N . LEU A 1 84 ? -3.873 -2.438 2.653 1.00 87.56 84 LEU A N 1
ATOM 681 C CA . LEU A 1 84 ? -2.630 -1.688 2.789 1.00 87.56 84 LEU A CA 1
ATOM 682 C C . LEU A 1 84 ? -1.414 -2.548 2.430 1.00 87.56 84 LEU A C 1
ATOM 684 O O . LEU A 1 84 ? -0.585 -2.096 1.652 1.00 87.56 84 LEU A O 1
ATOM 688 N N . MET A 1 85 ? -1.335 -3.779 2.941 1.00 87.25 85 MET A N 1
ATOM 689 C CA . MET A 1 85 ? -0.175 -4.672 2.815 1.00 87.25 85 MET A CA 1
ATOM 690 C C . MET A 1 85 ? -0.187 -5.541 1.551 1.00 87.25 85 MET A C 1
ATOM 692 O O . MET A 1 85 ? 0.690 -6.383 1.367 1.00 87.25 85 MET A O 1
ATOM 696 N N . TYR A 1 86 ? -1.156 -5.373 0.649 1.00 86.44 86 TYR A N 1
ATOM 697 C CA . TYR A 1 86 ? -1.211 -6.194 -0.559 1.00 86.44 86 TYR A CA 1
ATOM 698 C C . TYR A 1 86 ? 0.079 -6.078 -1.389 1.00 86.44 86 TYR A C 1
ATOM 700 O O . TYR A 1 86 ? 0.416 -5.000 -1.884 1.00 86.44 86 TYR A O 1
ATOM 708 N N . ARG A 1 87 ? 0.753 -7.220 -1.594 1.00 82.38 87 ARG A N 1
ATOM 709 C CA . ARG A 1 87 ? 2.039 -7.340 -2.310 1.00 82.38 87 ARG A CA 1
ATOM 710 C C . ARG A 1 87 ? 3.169 -6.508 -1.693 1.00 82.38 87 ARG A C 1
ATOM 712 O O . ARG A 1 87 ? 4.075 -6.083 -2.411 1.00 82.38 87 ARG A O 1
ATOM 719 N N . CYS A 1 88 ? 3.141 -6.316 -0.372 1.00 85.06 88 CYS A N 1
ATOM 720 C CA . CYS A 1 88 ? 4.229 -5.681 0.369 1.00 85.06 88 CYS A CA 1
ATOM 721 C C . CYS A 1 88 ? 5.552 -6.462 0.291 1.00 85.06 88 CYS A C 1
ATOM 723 O O . CYS A 1 88 ? 6.613 -5.861 0.397 1.00 85.06 88 CYS A O 1
ATOM 725 N N . GLU A 1 89 ? 5.509 -7.766 0.002 1.00 82.50 89 GLU A N 1
ATOM 726 C CA . GLU A 1 89 ? 6.691 -8.614 -0.231 1.00 82.50 89 GLU A CA 1
ATOM 727 C C . GLU A 1 89 ? 7.588 -8.101 -1.372 1.00 82.50 89 GLU A C 1
ATOM 729 O O . GLU A 1 89 ? 8.792 -8.330 -1.373 1.00 82.50 89 GLU A O 1
ATOM 734 N N . ALA A 1 90 ? 7.013 -7.383 -2.344 1.00 79.19 90 ALA A N 1
ATOM 735 C CA . ALA A 1 90 ? 7.746 -6.802 -3.468 1.00 79.19 90 ALA A CA 1
ATOM 736 C C . ALA A 1 90 ? 8.240 -5.368 -3.191 1.00 79.19 90 ALA A C 1
ATOM 738 O O . ALA A 1 90 ? 8.723 -4.691 -4.102 1.00 79.19 90 ALA A O 1
ATOM 739 N N . TRP A 1 91 ? 8.054 -4.852 -1.972 1.00 85.69 91 TRP A N 1
ATOM 740 C CA . TRP A 1 91 ? 8.400 -3.478 -1.629 1.00 85.69 91 TRP A CA 1
ATOM 741 C C . TRP A 1 91 ? 9.825 -3.368 -1.109 1.00 85.69 91 TRP A C 1
ATOM 743 O O . TRP A 1 91 ? 10.233 -4.062 -0.183 1.00 85.69 91 TRP A O 1
ATOM 753 N N . THR A 1 92 ? 10.556 -2.390 -1.633 1.00 84.62 92 THR A N 1
ATOM 754 C CA . THR A 1 92 ? 11.827 -1.972 -1.051 1.00 84.62 92 THR A CA 1
ATOM 755 C C . THR A 1 92 ? 11.526 -1.015 0.099 1.00 84.62 92 THR A C 1
ATOM 757 O O . THR A 1 92 ? 11.253 0.170 -0.116 1.00 84.62 92 THR A O 1
ATOM 760 N N . ILE A 1 93 ? 11.528 -1.533 1.329 1.00 83.50 93 ILE A N 1
ATOM 761 C CA . ILE A 1 93 ? 11.202 -0.757 2.532 1.00 83.50 93 ILE A CA 1
ATOM 762 C C . ILE A 1 93 ? 12.420 0.065 2.966 1.00 83.50 93 ILE A C 1
ATOM 764 O O . ILE A 1 93 ? 13.472 -0.468 3.304 1.00 83.50 93 ILE A O 1
ATOM 768 N N . SER A 1 94 ? 12.262 1.388 2.988 1.00 85.38 94 SER A N 1
ATOM 769 C CA . SER A 1 94 ? 13.189 2.305 3.655 1.00 85.38 94 SER A CA 1
ATOM 770 C C . SER A 1 94 ? 12.663 2.680 5.041 1.00 85.38 94 SER A C 1
ATOM 772 O O . SER A 1 94 ? 11.466 2.573 5.307 1.00 85.38 94 SER A O 1
ATOM 774 N N . LYS A 1 95 ? 13.525 3.206 5.919 1.00 87.12 95 LYS A N 1
ATOM 775 C CA . LYS A 1 95 ? 13.103 3.645 7.262 1.00 87.12 95 LYS A CA 1
ATOM 776 C C . LYS A 1 95 ? 11.985 4.695 7.219 1.00 87.12 95 LYS A C 1
ATOM 778 O O . LYS A 1 95 ? 11.054 4.657 8.011 1.00 87.12 95 LYS A O 1
ATOM 783 N N . GLN A 1 96 ? 12.040 5.600 6.242 1.00 85.94 96 GLN A N 1
ATOM 784 C CA . GLN A 1 96 ? 11.001 6.612 6.036 1.00 85.94 96 GLN A CA 1
ATOM 785 C C . GLN A 1 96 ? 9.657 5.987 5.650 1.00 85.94 96 GLN A C 1
ATOM 787 O O . GLN A 1 96 ? 8.61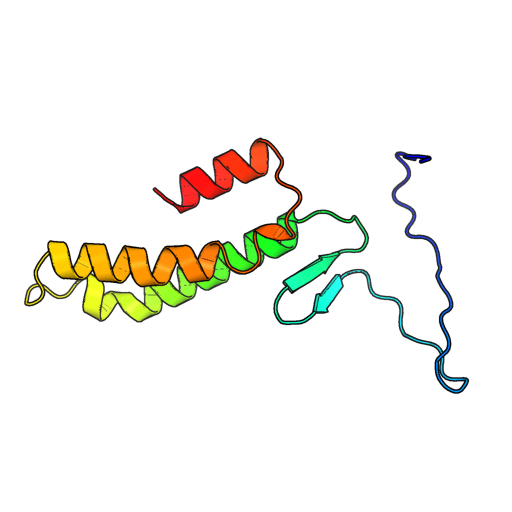4 6.436 6.116 1.00 85.94 96 GLN A O 1
ATOM 792 N N . ILE A 1 97 ? 9.682 4.965 4.792 1.00 85.00 97 ILE A N 1
ATOM 793 C CA . ILE A 1 97 ? 8.487 4.223 4.385 1.00 85.00 97 ILE A CA 1
ATOM 794 C C . ILE A 1 97 ? 7.904 3.470 5.578 1.00 85.00 97 ILE A C 1
ATOM 796 O O . ILE A 1 97 ? 6.699 3.543 5.790 1.00 85.00 97 ILE A O 1
ATOM 800 N N . GLN A 1 98 ? 8.752 2.799 6.359 1.00 87.25 98 GLN A N 1
ATOM 801 C CA . GLN A 1 98 ? 8.339 2.067 7.551 1.00 87.25 98 GLN A CA 1
ATOM 802 C C . GLN A 1 98 ? 7.588 2.982 8.526 1.00 87.25 98 GLN A C 1
ATOM 804 O O . GLN A 1 98 ? 6.431 2.715 8.833 1.00 87.25 98 GLN A O 1
ATOM 809 N N . ASN A 1 99 ? 8.180 4.121 8.901 1.00 87.94 99 ASN A N 1
ATOM 810 C CA . ASN A 1 99 ? 7.534 5.085 9.799 1.00 87.94 99 ASN A CA 1
ATOM 811 C C . ASN A 1 99 ? 6.184 5.580 9.241 1.00 87.94 99 ASN A C 1
ATOM 813 O O . ASN A 1 99 ? 5.245 5.855 9.984 1.00 87.94 99 ASN A O 1
ATOM 817 N N . LYS A 1 100 ? 6.075 5.708 7.913 1.00 84.12 100 LYS A N 1
ATOM 818 C CA . LYS A 1 100 ? 4.847 6.151 7.240 1.00 84.12 100 LYS A CA 1
ATOM 819 C C . LYS A 1 100 ? 3.764 5.071 7.238 1.00 84.12 100 LYS A C 1
ATOM 821 O O . LYS A 1 100 ? 2.584 5.409 7.316 1.00 84.12 100 LYS A O 1
ATOM 826 N N . LEU A 1 101 ? 4.153 3.801 7.132 1.00 85.25 101 LEU A N 1
ATOM 827 C CA . LEU A 1 101 ? 3.252 2.655 7.244 1.00 85.25 101 LEU A CA 1
ATOM 828 C C . LEU A 1 101 ? 2.746 2.505 8.679 1.00 85.25 101 LEU A C 1
ATOM 830 O O . LEU A 1 101 ? 1.536 2.446 8.857 1.00 85.25 101 LEU A O 1
ATOM 834 N N . GLU A 1 102 ? 3.627 2.585 9.678 1.00 85.81 102 GLU A N 1
ATOM 835 C CA . GLU A 1 102 ? 3.262 2.550 11.104 1.00 85.81 102 GLU A CA 1
ATOM 836 C C . GLU A 1 102 ? 2.288 3.688 11.463 1.00 85.81 102 GLU A C 1
ATOM 838 O O . GLU A 1 102 ? 1.249 3.459 12.076 1.00 85.81 102 GLU A O 1
ATOM 843 N N . ALA A 1 103 ? 2.545 4.910 10.983 1.00 83.69 103 ALA A N 1
ATOM 844 C CA . ALA A 1 103 ? 1.627 6.040 11.156 1.00 83.69 103 ALA A CA 1
ATOM 845 C C . ALA A 1 103 ? 0.302 5.890 10.385 1.00 83.69 103 ALA A C 1
ATOM 847 O O . ALA A 1 103 ? -0.666 6.582 10.682 1.00 83.69 103 ALA A O 1
ATOM 848 N N . THR A 1 104 ? 0.265 5.044 9.352 1.00 79.12 104 THR A N 1
ATOM 849 C CA . THR A 1 104 ? -0.970 4.718 8.628 1.00 79.12 104 THR A CA 1
ATOM 850 C C . THR A 1 104 ? -1.725 3.584 9.316 1.00 79.12 104 THR A C 1
ATOM 852 O O . THR A 1 104 ? -2.929 3.482 9.109 1.00 79.12 104 THR A O 1
ATOM 855 N N . GLU A 1 105 ? -1.047 2.727 10.084 1.00 68.25 105 GLU A N 1
ATOM 856 C CA . GLU A 1 105 ? -1.598 1.593 10.831 1.00 68.25 105 GLU A CA 1
ATOM 857 C C . GLU A 1 105 ? -2.250 2.018 12.155 1.00 68.25 105 GLU A C 1
ATOM 859 O O . GLU A 1 105 ? -3.350 1.536 12.449 1.00 68.25 105 GLU A O 1
ATOM 864 N N . MET A 1 106 ? -1.635 2.970 12.868 1.00 55.16 106 MET A N 1
ATOM 865 C CA . MET A 1 106 ? -2.246 3.688 13.999 1.00 55.16 106 MET A CA 1
ATOM 866 C C . MET A 1 106 ? -3.458 4.529 13.568 1.00 55.16 106 MET A C 1
ATOM 868 O O . MET A 1 106 ? -4.351 4.718 14.422 1.00 55.16 106 MET A O 1
#

Organism: NCBI:txid259542

Foldseek 3Di:
DDDDPDPDQDDDFDDDPNDTDDDDQWDQDPNAIQGSVRARVVRLVVLLVVLVVVVVVCCCVLVDPVDDNVVSVVVNVVRNCCSNCPPVVSHDDDPVNVVVVVVSVD

pLDDT: mean 84.81, std 10.47, range [39.59, 95.38]

Radius of gyration: 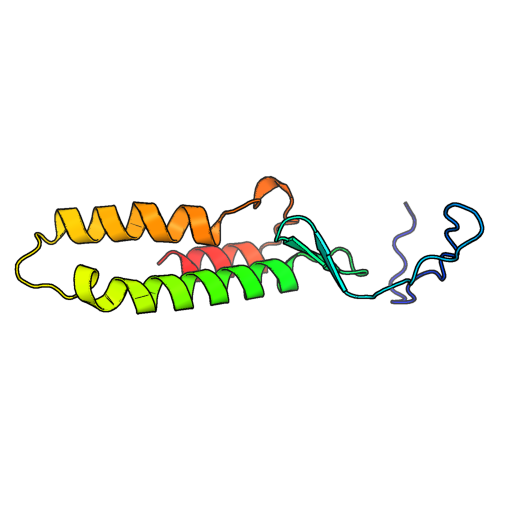19.12 Å; chains: 1; bounding box: 53×20×55 Å